Protein AF-A0A383CC08-F1 (afdb_monomer_lite)

Organism: NCBI:txid408172

Secondary structure (DSSP, 8-state):
--SSGGG-HHHHHHHHTTSS-HHHHHHHHHHHHHHHHHHH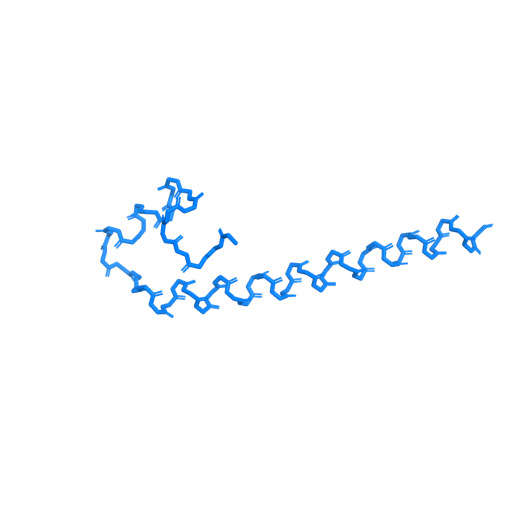HHHHHHHHHHHH--

Foldseek 3Di:
DQLDQPPDPVSVVCPVVVNDDSVRSNVVVVVCVVVVVVCVVVVCVVVCCVVVVD

Structure (mmCIF, N/CA/C/O backbone):
data_AF-A0A383CC08-F1
#
_entry.id   AF-A0A383CC08-F1
#
loop_
_atom_site.group_PDB
_atom_site.id
_atom_site.type_symbol
_atom_site.label_atom_id
_atom_site.label_alt_id
_atom_site.label_comp_id
_atom_site.label_asym_id
_atom_site.label_entity_id
_atom_site.label_seq_id
_atom_site.pdbx_PDB_ins_code
_atom_site.Cartn_x
_atom_site.Cartn_y
_atom_site.Cartn_z
_atom_site.occupancy
_atom_site.B_iso_or_equiv
_atom_site.auth_seq_id
_atom_site.auth_comp_id
_atom_site.auth_asym_id
_atom_site.auth_atom_id
_atom_site.pdbx_PDB_model_num
ATOM 1 N N . ALA A 1 1 ? 0.443 -2.078 1.656 1.00 46.84 1 ALA A N 1
ATOM 2 C CA . ALA A 1 1 ? 0.387 -0.942 2.608 1.00 46.84 1 ALA A CA 1
ATOM 3 C C . ALA A 1 1 ? -1.018 -0.304 2.757 1.00 46.84 1 ALA A C 1
ATOM 5 O O . ALA A 1 1 ? -1.112 0.870 3.063 1.00 46.84 1 ALA A O 1
ATOM 6 N N . PHE A 1 2 ? -2.118 -1.067 2.629 1.00 47.25 2 PHE A N 1
ATOM 7 C CA . PHE A 1 2 ? -3.511 -0.582 2.816 1.00 47.25 2 PHE A CA 1
ATOM 8 C C . PHE A 1 2 ? -4.341 -1.498 3.735 1.00 47.25 2 PHE A C 1
ATOM 10 O O . PHE A 1 2 ? -5.562 -1.460 3.751 1.00 47.25 2 PHE A O 1
ATOM 17 N N . MET A 1 3 ? -3.664 -2.396 4.447 1.00 49.50 3 MET A N 1
ATOM 18 C CA . MET A 1 3 ? -4.281 -3.557 5.099 1.00 49.50 3 MET A CA 1
ATOM 19 C C . MET A 1 3 ? -4.365 -3.374 6.617 1.00 49.50 3 MET A C 1
ATOM 21 O O . MET A 1 3 ? -5.030 -4.146 7.297 1.00 49.50 3 MET A O 1
ATOM 25 N N . LEU A 1 4 ? -3.684 -2.352 7.138 1.00 49.34 4 LEU A N 1
ATOM 26 C CA . LEU A 1 4 ? -3.621 -2.011 8.549 1.00 49.34 4 LEU A CA 1
ATOM 27 C C . LEU A 1 4 ? -3.785 -0.489 8.692 1.00 49.34 4 LEU A C 1
ATOM 29 O O . LEU A 1 4 ? -3.234 0.252 7.871 1.00 49.34 4 LEU A O 1
ATOM 33 N N . PRO A 1 5 ? -4.502 -0.017 9.728 1.00 51.28 5 PRO A N 1
ATOM 34 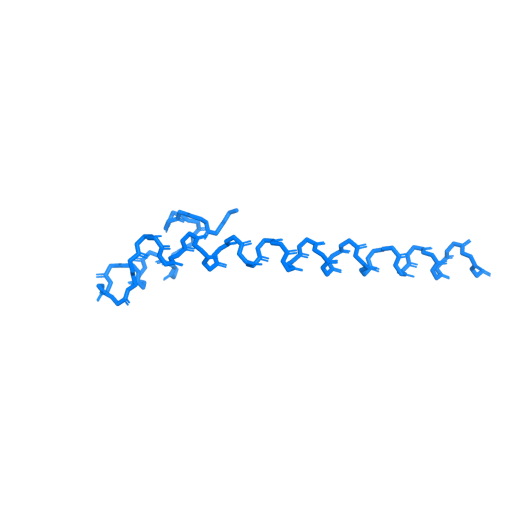C CA . PRO A 1 5 ? -4.873 1.393 9.920 1.00 51.28 5 PRO A CA 1
ATOM 35 C C . PRO A 1 5 ? -3.677 2.341 10.127 1.00 51.28 5 PRO A C 1
ATOM 37 O O . PRO A 1 5 ? -3.842 3.554 10.146 1.00 51.28 5 PRO A O 1
ATOM 40 N N . VAL A 1 6 ? -2.465 1.797 10.246 1.00 47.41 6 VAL A N 1
ATOM 41 C CA . VAL A 1 6 ? -1.215 2.515 10.531 1.00 47.41 6 VAL A CA 1
ATOM 42 C C . VAL A 1 6 ? -0.592 3.204 9.306 1.00 47.41 6 VAL A C 1
ATOM 44 O O . VAL A 1 6 ? 0.345 3.980 9.454 1.00 47.41 6 VAL A O 1
ATOM 47 N N . ALA A 1 7 ? -1.091 2.952 8.092 1.00 55.41 7 ALA A N 1
ATOM 48 C CA . ALA A 1 7 ? -0.387 3.365 6.876 1.00 55.41 7 ALA A CA 1
ATOM 49 C C . ALA A 1 7 ? -0.494 4.863 6.528 1.00 55.41 7 ALA A C 1
ATOM 51 O O . ALA A 1 7 ? 0.375 5.363 5.820 1.00 55.41 7 ALA A O 1
ATOM 52 N N . THR A 1 8 ? -1.525 5.586 6.982 1.00 59.25 8 THR A N 1
ATOM 53 C CA . THR A 1 8 ? -1.722 7.013 6.657 1.00 59.25 8 THR A CA 1
ATOM 54 C C . THR A 1 8 ? -2.667 7.705 7.660 1.00 59.25 8 THR A C 1
ATOM 56 O O . THR A 1 8 ? -3.683 7.107 8.025 1.00 59.25 8 THR A O 1
ATOM 59 N N . PRO A 1 9 ? -2.404 8.972 8.069 1.00 57.72 9 PRO A N 1
ATOM 60 C CA . PRO A 1 9 ? -3.239 9.723 9.021 1.00 57.72 9 PRO A CA 1
ATOM 61 C C . PRO A 1 9 ? -4.759 9.696 8.743 1.00 57.72 9 PRO A C 1
ATOM 63 O O . PRO A 1 9 ? -5.518 9.476 9.686 1.00 57.72 9 PRO A O 1
ATOM 66 N N . PRO A 1 10 ? -5.249 9.835 7.490 1.00 62.81 10 PRO A N 1
ATOM 67 C CA . PRO A 1 10 ? -6.687 9.770 7.209 1.00 62.81 10 PRO A CA 1
ATOM 68 C C . PRO A 1 10 ? -7.342 8.403 7.475 1.00 62.81 10 PRO A C 1
ATOM 70 O O . PRO A 1 10 ? -8.471 8.366 7.959 1.00 62.81 10 PRO A O 1
ATOM 73 N N . ASN A 1 11 ? -6.665 7.274 7.224 1.00 63.72 11 ASN A N 1
ATOM 74 C CA . ASN A 1 11 ? -7.254 5.943 7.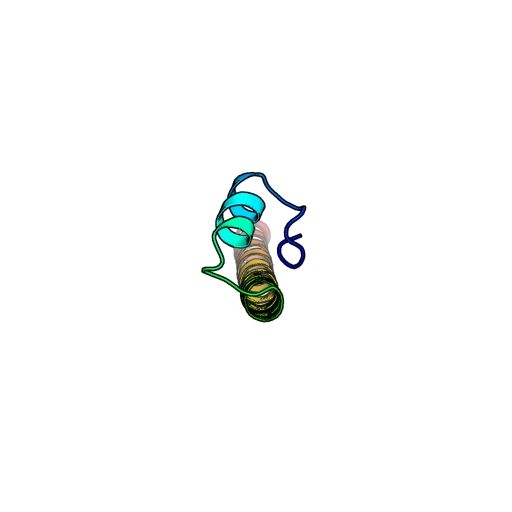454 1.00 63.72 11 ASN A CA 1
ATOM 75 C C . ASN A 1 11 ? -7.464 5.649 8.950 1.00 63.72 11 ASN A C 1
ATOM 77 O O . ASN A 1 11 ? -8.448 5.007 9.318 1.00 63.72 11 ASN A O 1
ATOM 81 N N . ALA A 1 12 ? -6.587 6.168 9.815 1.00 63.31 12 ALA A N 1
ATOM 82 C CA . ALA A 1 12 ? -6.732 6.069 11.267 1.00 63.31 12 ALA A CA 1
ATOM 83 C C . ALA A 1 12 ? -7.930 6.884 11.798 1.00 63.31 12 ALA A C 1
ATOM 85 O O . ALA A 1 12 ? -8.624 6.433 12.708 1.00 63.31 12 ALA A O 1
ATOM 86 N N . ILE A 1 13 ? -8.218 8.043 11.192 1.00 66.75 13 ILE A N 1
ATOM 87 C CA . ILE A 1 13 ? -9.363 8.901 11.546 1.00 66.75 13 ILE A CA 1
ATOM 88 C C . ILE A 1 13 ? -10.692 8.211 11.202 1.00 66.75 13 ILE A C 1
ATOM 90 O O . ILE A 1 13 ? -11.599 8.154 12.034 1.00 66.75 13 ILE A O 1
ATOM 94 N N . VAL A 1 14 ? -10.804 7.620 10.006 1.00 64.12 14 VAL A N 1
ATOM 95 C CA . VAL A 1 14 ? -12.020 6.894 9.585 1.00 64.12 14 VAL A CA 1
ATOM 96 C C . VAL A 1 14 ? -12.241 5.634 10.434 1.00 64.12 14 VAL A C 1
ATOM 98 O O . VAL A 1 14 ? -13.380 5.312 10.771 1.00 64.12 14 VAL A O 1
ATOM 101 N N . PHE A 1 15 ? -11.165 4.956 10.848 1.00 63.31 15 PHE A N 1
ATOM 102 C CA . PHE A 1 15 ? -11.234 3.815 11.766 1.00 63.31 15 PHE A CA 1
ATOM 103 C C . PHE A 1 15 ? -11.725 4.214 13.170 1.00 63.31 15 PHE A C 1
ATOM 105 O O . PHE A 1 15 ? -12.626 3.577 13.714 1.00 63.31 15 PHE A O 1
ATOM 112 N N . GLY A 1 16 ? -11.196 5.307 13.735 1.00 60.53 16 GLY A N 1
ATOM 113 C CA . GLY A 1 16 ? -11.609 5.831 15.046 1.00 60.53 16 GLY A CA 1
ATOM 114 C C . GLY A 1 16 ? -13.041 6.378 15.085 1.00 60.53 16 GLY A C 1
ATOM 115 O O . GLY A 1 16 ? -13.622 6.513 16.157 1.00 60.53 16 GLY A O 1
ATOM 116 N N . SER A 1 17 ? -13.640 6.638 13.920 1.00 67.94 17 SER A N 1
ATOM 117 C CA . SER A 1 17 ? -15.016 7.128 13.796 1.00 67.94 17 SER A CA 1
ATOM 118 C C . SER A 1 17 ? -16.078 6.041 14.037 1.00 67.94 17 SER A C 1
ATOM 120 O O . SER A 1 17 ? -17.258 6.359 14.086 1.00 67.94 17 SER A O 1
ATOM 122 N N . SER A 1 18 ? -15.707 4.763 14.203 1.00 62.62 18 SER A N 1
ATOM 123 C CA . SER A 1 18 ? -16.629 3.604 14.317 1.00 62.62 18 SER A CA 1
ATOM 124 C C . SER A 1 18 ? -17.418 3.257 13.042 1.00 62.62 18 SER A C 1
ATOM 126 O O . SER A 1 18 ? -18.242 2.347 13.059 1.00 62.62 18 SER A O 1
ATOM 128 N N . TRP A 1 19 ? -17.167 3.945 11.923 1.00 62.81 19 TRP A N 1
ATOM 129 C CA . TRP A 1 19 ? -17.884 3.746 10.654 1.00 62.81 19 TRP A CA 1
ATOM 130 C C . TRP A 1 19 ? -17.357 2.568 9.821 1.00 62.81 19 TRP A C 1
ATOM 132 O O . TRP A 1 19 ? -18.070 2.067 8.953 1.00 62.81 19 TRP A O 1
ATOM 142 N N . VAL A 1 20 ? -16.117 2.114 10.051 1.00 62.06 20 VAL A N 1
ATOM 143 C CA . VAL A 1 20 ? -15.481 1.060 9.242 1.00 62.06 20 VAL A CA 1
ATOM 144 C C . VAL A 1 20 ? -14.678 0.107 10.127 1.00 62.06 20 VAL A C 1
ATOM 146 O O . VAL A 1 20 ? -13.767 0.517 10.843 1.00 62.06 20 VAL A O 1
ATOM 149 N N . SER A 1 21 ? -14.993 -1.187 10.054 1.00 68.31 21 SER A N 1
ATOM 150 C CA . SER A 1 21 ? -14.324 -2.240 10.830 1.00 68.31 21 SER A CA 1
ATOM 151 C C . SER A 1 21 ? -12.996 -2.697 10.190 1.00 68.31 21 SER A C 1
ATOM 153 O O . SER A 1 21 ? -12.838 -2.661 8.967 1.00 68.31 21 SER A O 1
ATOM 155 N N . VAL A 1 22 ? -12.040 -3.193 10.995 1.00 66.69 22 VAL A N 1
ATOM 156 C CA . VAL A 1 22 ? -10.742 -3.737 10.512 1.00 66.69 22 VAL A CA 1
ATOM 157 C C . VAL A 1 22 ? -10.908 -4.749 9.358 1.00 66.69 22 VAL A C 1
ATOM 159 O O . VAL A 1 22 ? -10.175 -4.644 8.371 1.00 66.69 22 VAL A O 1
ATOM 162 N N . PRO A 1 23 ? -11.882 -5.688 9.394 1.00 66.69 23 PRO A N 1
ATOM 163 C CA . PRO A 1 23 ? -12.086 -6.661 8.316 1.00 66.69 23 PRO A CA 1
ATOM 164 C C . PRO A 1 23 ? -12.638 -6.066 7.010 1.00 66.69 23 PRO A C 1
ATOM 166 O O . PRO A 1 23 ? -12.570 -6.718 5.965 1.00 66.69 23 PRO A O 1
ATOM 169 N N . GLN A 1 24 ? -13.241 -4.872 7.046 1.00 69.38 24 GLN A N 1
ATOM 170 C CA . GLN A 1 24 ? -13.650 -4.143 5.839 1.00 69.38 24 GLN A CA 1
ATOM 171 C C . GLN A 1 24 ? -12.460 -3.410 5.219 1.00 69.38 24 GLN A C 1
ATOM 173 O O . GLN A 1 24 ? -12.277 -3.475 4.004 1.00 69.38 24 GLN A O 1
ATOM 178 N N . MET A 1 25 ? -11.611 -2.786 6.043 1.00 67.88 25 MET A N 1
ATOM 179 C CA . MET A 1 25 ? -10.394 -2.120 5.567 1.00 67.88 25 MET A CA 1
ATOM 180 C C . MET A 1 25 ? -9.418 -3.104 4.918 1.00 67.88 25 MET A C 1
ATOM 182 O O . MET A 1 25 ? -8.870 -2.815 3.856 1.00 67.88 25 MET A O 1
ATOM 186 N N . SER A 1 26 ? -9.245 -4.297 5.495 1.00 71.25 26 SER A N 1
ATOM 187 C CA . SER A 1 26 ? -8.357 -5.316 4.927 1.00 71.25 26 SER A CA 1
ATOM 188 C C . SER A 1 26 ? -8.832 -5.811 3.556 1.00 71.25 26 SER A C 1
ATOM 190 O O . SER A 1 26 ? -8.019 -5.935 2.641 1.00 71.25 26 SER A O 1
ATOM 192 N N . ARG A 1 27 ? -10.144 -6.028 3.376 1.00 74.00 27 ARG A N 1
ATOM 193 C CA . ARG A 1 27 ? -10.736 -6.432 2.089 1.00 74.00 27 ARG A CA 1
ATOM 194 C C . ARG A 1 27 ? -10.625 -5.340 1.031 1.00 74.00 27 ARG A C 1
ATOM 196 O O . ARG A 1 27 ? -10.198 -5.631 -0.083 1.00 74.00 27 ARG A O 1
ATOM 203 N N . ALA A 1 28 ? -10.938 -4.094 1.383 1.00 76.06 28 ALA A N 1
ATOM 204 C CA . ALA A 1 28 ? -10.787 -2.960 0.473 1.00 76.06 28 ALA A CA 1
ATOM 205 C C . ALA A 1 28 ? -9.319 -2.762 0.054 1.00 76.06 28 ALA A C 1
ATOM 207 O O . ALA A 1 28 ? -9.020 -2.609 -1.130 1.00 76.06 28 ALA A O 1
ATOM 208 N N . GLY A 1 29 ? -8.388 -2.851 1.008 1.00 71.94 29 GLY A N 1
ATOM 209 C CA . GLY A 1 29 ? -6.956 -2.772 0.741 1.00 71.94 29 GLY A CA 1
ATOM 210 C C . GLY A 1 29 ? -6.446 -3.909 -0.144 1.00 71.94 29 GLY A C 1
ATOM 211 O O . GLY A 1 29 ? -5.589 -3.684 -0.995 1.00 71.94 29 GLY A O 1
ATOM 212 N N . LEU A 1 30 ? -6.971 -5.124 0.010 1.00 79.31 30 LEU A N 1
ATOM 213 C CA . LEU A 1 30 ? -6.591 -6.273 -0.814 1.00 79.31 30 LEU A CA 1
ATOM 214 C C . LEU A 1 30 ? -7.044 -6.079 -2.269 1.00 79.31 30 LEU A C 1
ATOM 216 O O . LEU A 1 30 ? -6.222 -6.204 -3.175 1.00 79.31 30 LEU A O 1
ATOM 220 N N . VAL A 1 31 ? -8.293 -5.656 -2.489 1.00 82.62 31 VAL A N 1
ATOM 221 C CA . VAL A 1 31 ? -8.815 -5.323 -3.829 1.00 82.62 31 VAL A CA 1
ATOM 222 C C . VAL A 1 31 ? -7.983 -4.222 -4.491 1.00 82.62 31 VAL A C 1
ATOM 224 O O . VAL A 1 31 ? -7.563 -4.377 -5.635 1.00 82.62 31 VAL A O 1
ATOM 227 N N . LEU A 1 32 ? -7.669 -3.145 -3.765 1.00 80.25 32 LEU A N 1
ATOM 228 C CA . LEU A 1 32 ? -6.856 -2.045 -4.292 1.00 80.25 32 LEU A CA 1
ATOM 229 C C . LEU A 1 32 ? -5.436 -2.479 -4.677 1.00 80.25 32 LEU A C 1
ATOM 231 O O . LEU A 1 32 ? -4.932 -2.023 -5.700 1.00 80.25 32 LEU A O 1
ATOM 235 N N . ASN A 1 33 ? -4.795 -3.370 -3.911 1.00 81.44 33 ASN A N 1
ATOM 236 C CA . ASN A 1 33 ? -3.466 -3.878 -4.276 1.00 81.44 33 ASN A CA 1
ATOM 237 C C . ASN A 1 33 ? -3.510 -4.721 -5.556 1.00 81.44 33 ASN A C 1
ATOM 239 O O . ASN A 1 33 ? -2.651 -4.541 -6.413 1.00 81.44 33 ASN A O 1
ATOM 243 N N . PHE A 1 34 ? -4.502 -5.603 -5.718 1.00 85.25 34 PHE A N 1
ATOM 244 C CA . PHE A 1 34 ? -4.620 -6.422 -6.930 1.00 85.25 34 PHE A CA 1
ATOM 245 C C . PHE A 1 34 ? -4.940 -5.586 -8.169 1.00 85.25 34 PHE A C 1
ATOM 247 O O . PHE A 1 34 ? -4.313 -5.769 -9.211 1.00 85.25 34 PHE A O 1
ATOM 254 N N . VAL A 1 35 ? -5.871 -4.639 -8.051 1.00 88.69 35 VAL A N 1
ATOM 255 C CA . VAL A 1 35 ? -6.223 -3.730 -9.149 1.00 88.69 35 VAL A CA 1
ATOM 256 C C . VAL A 1 35 ? -5.040 -2.825 -9.494 1.00 88.69 35 VAL A C 1
ATOM 258 O O . VAL A 1 35 ? -4.680 -2.711 -10.662 1.00 88.69 35 VAL A O 1
ATOM 261 N N . GLY A 1 36 ? -4.387 -2.234 -8.491 1.00 85.12 36 GLY A N 1
ATOM 262 C CA . GLY A 1 36 ? -3.212 -1.387 -8.686 1.00 85.12 36 GLY A CA 1
ATOM 263 C C . GLY A 1 36 ? -2.052 -2.139 -9.336 1.00 85.12 36 GLY A C 1
ATOM 264 O O . GLY A 1 36 ? -1.494 -1.658 -10.318 1.00 85.12 36 GLY A O 1
ATOM 265 N N . ALA A 1 37 ? -1.733 -3.342 -8.856 1.00 87.19 37 ALA A N 1
ATOM 266 C CA . ALA A 1 37 ? -0.706 -4.186 -9.461 1.00 87.19 37 ALA A CA 1
ATOM 267 C C . ALA A 1 37 ? -1.058 -4.549 -10.910 1.00 87.19 37 ALA A C 1
ATOM 269 O O . ALA A 1 37 ? -0.228 -4.379 -11.796 1.00 87.19 37 ALA A O 1
ATOM 270 N N . GLY A 1 38 ? -2.300 -4.964 -11.179 1.00 90.69 38 GLY A N 1
ATOM 271 C CA . GLY A 1 38 ? -2.754 -5.290 -12.532 1.00 90.69 38 GLY A CA 1
ATOM 272 C C . GLY A 1 38 ? -2.645 -4.108 -13.497 1.00 90.69 38 GLY A C 1
ATOM 273 O O . GLY A 1 38 ? -2.117 -4.261 -14.599 1.00 90.69 38 GLY A O 1
ATOM 274 N N . ILE A 1 39 ? -3.079 -2.918 -13.074 1.00 90.44 39 ILE A N 1
ATOM 275 C CA . ILE A 1 39 ? -2.994 -1.692 -13.879 1.00 90.44 39 ILE A CA 1
ATOM 276 C C . ILE A 1 39 ? -1.536 -1.317 -14.136 1.00 90.44 39 ILE A C 1
ATOM 278 O O . ILE A 1 39 ? -1.173 -1.071 -15.285 1.00 90.44 39 ILE A O 1
ATOM 282 N N . VAL A 1 40 ? -0.693 -1.294 -13.102 1.00 90.62 40 VAL A N 1
ATOM 283 C CA . VAL A 1 40 ? 0.724 -0.928 -13.234 1.00 90.62 40 VAL A CA 1
ATOM 284 C C . VAL A 1 40 ? 1.445 -1.914 -14.148 1.00 90.62 40 VAL A C 1
ATOM 286 O O . VAL A 1 40 ? 2.080 -1.490 -15.110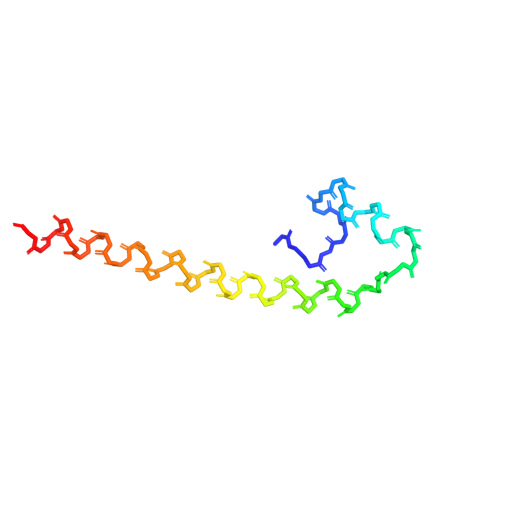 1.00 90.62 40 VAL A O 1
ATOM 289 N N . THR A 1 41 ? 1.302 -3.220 -13.918 1.00 89.31 41 THR A N 1
ATOM 290 C CA . THR A 1 41 ? 1.945 -4.252 -14.741 1.00 89.31 41 THR A CA 1
ATOM 291 C C . THR A 1 41 ? 1.485 -4.181 -16.195 1.00 89.31 41 THR A C 1
ATOM 293 O O . THR A 1 41 ? 2.320 -4.215 -17.097 1.00 89.31 41 THR A O 1
ATOM 296 N N . THR A 1 42 ? 0.182 -4.019 -16.441 1.00 89.12 42 THR A N 1
ATOM 297 C CA . THR A 1 42 ? -0.362 -3.911 -17.805 1.00 89.12 42 THR A CA 1
ATOM 298 C C . THR A 1 42 ? 0.121 -2.640 -18.498 1.00 89.12 42 THR A C 1
ATOM 300 O O . THR A 1 42 ? 0.561 -2.691 -19.643 1.00 89.12 42 THR A O 1
ATOM 303 N N . THR A 1 43 ? 0.096 -1.503 -17.804 1.00 89.69 43 THR A N 1
ATOM 304 C CA . THR A 1 43 ? 0.529 -0.210 -18.352 1.00 89.69 43 THR A CA 1
ATOM 305 C C . THR A 1 43 ? 2.011 -0.235 -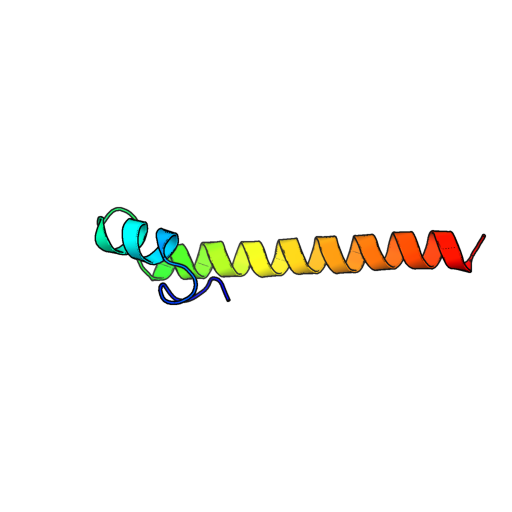18.704 1.00 89.69 43 THR A C 1
ATOM 307 O O . THR A 1 43 ? 2.386 0.157 -19.805 1.00 89.69 43 THR A O 1
ATOM 310 N N . VAL A 1 44 ? 2.856 -0.761 -17.814 1.00 91.38 44 VAL A N 1
ATOM 311 C CA . VAL A 1 44 ? 4.294 -0.914 -18.069 1.00 91.38 44 VAL A CA 1
ATOM 312 C C . VAL A 1 44 ? 4.538 -1.842 -19.256 1.00 91.38 44 VAL A C 1
ATOM 314 O O . VAL A 1 44 ? 5.317 -1.492 -20.134 1.00 91.38 44 VAL A O 1
ATOM 317 N N . LEU A 1 45 ? 3.845 -2.981 -19.344 1.00 88.12 45 LEU A N 1
ATOM 318 C CA . LEU A 1 45 ? 3.975 -3.894 -20.485 1.00 88.12 45 LEU A CA 1
ATOM 319 C C . LEU A 1 45 ? 3.567 -3.242 -21.809 1.00 88.12 45 LEU A C 1
ATOM 321 O O . LEU A 1 45 ? 4.263 -3.421 -22.805 1.00 88.12 45 LEU A O 1
ATOM 325 N N . LEU A 1 46 ? 2.471 -2.483 -21.836 1.00 87.94 46 LEU A N 1
ATOM 326 C CA . LEU A 1 46 ? 2.012 -1.791 -23.041 1.00 87.94 46 LEU A CA 1
ATOM 327 C C . LEU A 1 46 ? 2.974 -0.675 -23.462 1.00 87.94 46 LEU A C 1
ATOM 329 O O . LEU A 1 46 ? 3.281 -0.568 -24.647 1.00 87.94 46 LEU A O 1
ATOM 333 N N . ILE A 1 47 ? 3.483 0.110 -22.509 1.00 90.12 47 ILE A N 1
ATOM 334 C CA . ILE A 1 47 ? 4.461 1.174 -22.775 1.00 90.12 47 ILE A CA 1
ATOM 335 C C . ILE A 1 47 ? 5.779 0.577 -23.262 1.00 90.12 47 ILE A C 1
ATOM 337 O O . ILE A 1 47 ? 6.289 1.004 -24.290 1.00 90.12 47 ILE A O 1
ATOM 341 N N . VAL A 1 48 ? 6.321 -0.425 -22.565 1.00 88.19 48 VAL A N 1
ATOM 342 C CA . VAL A 1 48 ? 7.586 -1.069 -22.944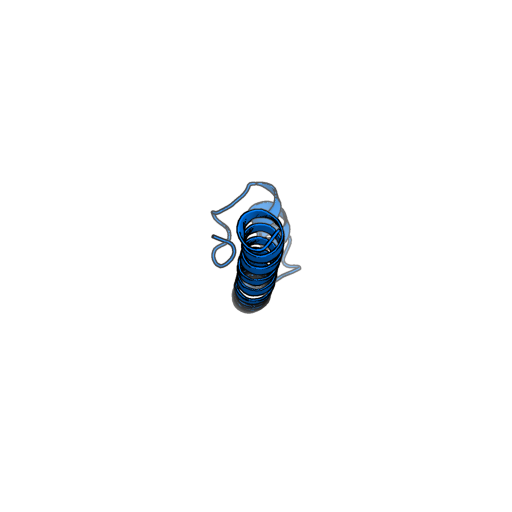 1.00 88.19 48 VAL A CA 1
ATOM 343 C C . VAL A 1 48 ? 7.451 -1.737 -24.304 1.00 88.19 48 VAL A C 1
ATOM 345 O O . VAL A 1 48 ? 8.295 -1.514 -25.162 1.00 88.19 48 VAL A O 1
ATOM 348 N N . LYS A 1 49 ? 6.377 -2.499 -24.545 1.00 85.44 49 LYS A N 1
ATOM 349 C CA . LYS A 1 49 ? 6.126 -3.108 -25.855 1.00 85.44 49 LYS A CA 1
ATOM 350 C C . LYS A 1 49 ? 6.002 -2.041 -26.941 1.00 85.44 49 LYS A C 1
ATOM 352 O O . LYS A 1 49 ? 6.590 -2.202 -27.998 1.00 85.44 49 LYS A O 1
ATOM 357 N N . GLY A 1 50 ? 5.266 -0.962 -26.686 1.00 81.75 50 GLY A N 1
ATOM 358 C CA . GLY A 1 50 ? 5.112 0.138 -27.634 1.00 81.75 50 GLY A CA 1
ATOM 359 C C . GLY A 1 50 ? 6.433 0.835 -27.951 1.00 81.75 50 GLY A C 1
ATOM 360 O O . GLY A 1 50 ? 6.689 1.105 -29.112 1.00 81.75 50 GLY A O 1
ATOM 361 N N . LEU A 1 51 ? 7.279 1.077 -26.948 1.00 82.12 51 LEU A N 1
ATOM 362 C CA . LEU A 1 51 ? 8.546 1.801 -27.085 1.00 82.12 51 LEU A CA 1
ATOM 363 C C . LEU A 1 51 ? 9.691 0.943 -27.654 1.00 82.12 51 LEU A C 1
ATOM 365 O O . LEU A 1 51 ? 10.561 1.478 -28.323 1.00 82.12 51 LEU A O 1
ATOM 369 N N . PHE A 1 52 ? 9.724 -0.362 -27.358 1.00 74.56 52 PHE A N 1
ATOM 370 C CA . PHE A 1 52 ? 10.790 -1.274 -27.807 1.00 74.56 52 PHE A CA 1
ATOM 371 C C . PHE A 1 52 ? 10.454 -2.057 -29.086 1.00 74.56 52 PHE A C 1
ATOM 373 O O . PHE A 1 52 ? 11.371 -2.602 -29.695 1.00 74.56 52 PHE A O 1
ATOM 380 N N . LEU A 1 53 ? 9.174 -2.179 -29.473 1.00 67.06 53 LEU A N 1
ATOM 381 C CA . LEU A 1 53 ? 8.767 -2.781 -30.757 1.00 67.06 53 LEU A CA 1
ATOM 382 C C . LEU A 1 53 ? 8.386 -1.735 -31.828 1.00 67.06 53 LEU A C 1
ATOM 384 O O . LEU A 1 53 ? 7.898 -2.132 -32.888 1.00 67.06 53 LEU A O 1
ATOM 388 N N . SER A 1 54 ? 8.579 -0.436 -31.569 1.00 55.81 54 SER A N 1
ATOM 389 C CA . SER A 1 54 ? 8.595 0.608 -32.610 1.00 55.81 54 SER A CA 1
ATOM 390 C C . SER A 1 54 ? 10.022 0.942 -33.024 1.00 55.81 54 SER A C 1
ATOM 392 O O . SER A 1 54 ? 10.183 1.327 -34.203 1.00 55.81 54 SER A O 1
#

InterPro domains:
  IPR001898 Solute carrier family 13 [PF00939] (2-45)

Sequence (54 aa):
AFMLPVATPPNAIVFGSSWVSVPQMSRAGLVLNFVGAGIVTTTVLLIVKGLFLS

Radius of gyration: 16.38 Å; chains: 1; bounding box: 29×16×48 Å

pLDDT: mean 72.19, std 13.7, range [46.84, 91.38]